Protein AF-A0A7S1PN91-F1 (afdb_monomer_lite)

Structure (mmCIF, N/CA/C/O backbone):
data_AF-A0A7S1PN91-F1
#
_entry.id   AF-A0A7S1PN91-F1
#
loop_
_atom_site.group_PDB
_atom_site.id
_atom_site.type_symbol
_atom_site.label_atom_id
_atom_site.label_alt_id
_atom_site.label_comp_id
_atom_site.label_asym_id
_atom_site.label_entity_id
_atom_site.label_seq_id
_atom_site.pdbx_PDB_ins_code
_atom_site.Cartn_x
_atom_site.Cartn_y
_atom_site.Cartn_z
_atom_site.occupancy
_atom_site.B_iso_or_equiv
_atom_site.auth_seq_id
_atom_site.auth_comp_id
_atom_site.auth_asym_id
_atom_site.auth_atom_id
_atom_site.pdbx_PDB_model_num
ATOM 1 N N . GLU A 1 1 ? -6.765 13.729 -7.559 1.00 82.88 1 GLU A N 1
ATOM 2 C CA . GLU A 1 1 ? -8.218 13.450 -7.511 1.00 82.88 1 GLU A CA 1
ATOM 3 C C . GLU A 1 1 ? -8.442 12.034 -6.986 1.00 82.88 1 GLU A C 1
ATOM 5 O O . GLU A 1 1 ? -7.511 11.235 -7.083 1.00 82.88 1 GLU A O 1
ATOM 10 N N . ALA A 1 2 ? -9.599 11.737 -6.386 1.00 93.81 2 ALA A N 1
ATOM 11 C CA . ALA A 1 2 ? -9.907 10.411 -5.848 1.00 93.81 2 ALA A CA 1
ATOM 12 C C . ALA A 1 2 ? -11.385 10.047 -6.031 1.00 93.81 2 ALA A C 1
ATOM 14 O O . ALA A 1 2 ? -12.228 10.939 -5.963 1.00 93.81 2 ALA A O 1
ATOM 15 N N . ALA A 1 3 ? -11.695 8.760 -6.219 1.00 96.00 3 ALA A N 1
ATOM 16 C CA . ALA A 1 3 ? -13.081 8.291 -6.323 1.00 96.00 3 ALA A CA 1
ATOM 17 C C . ALA A 1 3 ? -13.810 8.307 -4.969 1.00 96.00 3 ALA A C 1
ATOM 19 O O . ALA A 1 3 ? -14.963 8.725 -4.887 1.00 96.00 3 ALA A O 1
ATOM 20 N N . LEU A 1 4 ? -13.125 7.900 -3.897 1.00 96.06 4 LEU A N 1
ATOM 21 C CA . LEU A 1 4 ? -13.581 8.079 -2.522 1.00 96.06 4 LEU A CA 1
ATOM 22 C C . LEU A 1 4 ? -12.524 8.833 -1.721 1.00 96.06 4 LEU A C 1
ATOM 24 O O . LEU A 1 4 ? -11.345 8.474 -1.733 1.00 96.06 4 LEU A O 1
ATOM 28 N N . ARG A 1 5 ? -12.963 9.846 -0.978 1.00 95.94 5 ARG A N 1
ATOM 29 C CA . ARG A 1 5 ? -12.122 10.578 -0.037 1.00 95.94 5 ARG A CA 1
ATOM 30 C C . ARG A 1 5 ? -12.723 10.511 1.363 1.00 95.94 5 ARG A C 1
ATOM 32 O O . ARG A 1 5 ? -13.884 10.863 1.551 1.00 95.94 5 ARG A O 1
ATOM 39 N N . LEU A 1 6 ? -11.940 10.026 2.321 1.00 94.56 6 LEU A N 1
ATOM 40 C CA . LEU A 1 6 ? -12.283 9.992 3.739 1.00 94.56 6 LEU A CA 1
ATOM 41 C C . LEU A 1 6 ? -11.516 11.117 4.431 1.00 94.56 6 LEU A C 1
ATOM 43 O O . LEU A 1 6 ? -10.299 11.035 4.560 1.00 94.56 6 LEU A O 1
ATOM 47 N N . GLU A 1 7 ? -12.217 12.175 4.823 1.00 92.81 7 GLU A N 1
ATOM 48 C CA . GLU A 1 7 ? -11.619 13.314 5.529 1.00 92.81 7 GLU A CA 1
ATOM 49 C C . GLU A 1 7 ? -11.466 13.017 7.027 1.00 92.81 7 GLU A C 1
ATOM 51 O O . GLU A 1 7 ? -12.197 12.194 7.577 1.00 92.81 7 GLU A O 1
ATOM 56 N N . GLU A 1 8 ? -10.586 13.746 7.713 1.00 86.62 8 GLU A N 1
ATOM 57 C CA . GLU A 1 8 ? -10.329 13.634 9.157 1.00 86.62 8 GLU A CA 1
ATOM 58 C C . GLU A 1 8 ? -11.609 13.603 10.015 1.00 86.62 8 GLU A C 1
ATOM 60 O O . GLU A 1 8 ? -11.741 12.790 10.934 1.00 86.62 8 GLU A O 1
ATOM 65 N N . GLY A 1 9 ? -12.609 14.420 9.658 1.00 82.62 9 GLY A N 1
ATOM 66 C CA . GLY A 1 9 ? -13.907 14.481 10.340 1.00 82.62 9 GLY A CA 1
ATOM 67 C C . GLY A 1 9 ? -14.756 13.205 10.243 1.00 82.62 9 GLY A C 1
ATOM 68 O O . GLY A 1 9 ? -15.763 13.088 10.937 1.00 82.62 9 GLY A O 1
ATOM 69 N N . CYS A 1 10 ? -14.360 12.234 9.417 1.00 77.25 10 CYS A N 1
ATOM 70 C CA . CYS A 1 10 ? -15.014 10.931 9.297 1.00 77.25 10 CYS A CA 1
ATOM 71 C C . CYS A 1 10 ? -14.841 10.070 10.568 1.00 77.25 10 CYS A C 1
ATOM 73 O O . CYS A 1 10 ? -15.628 9.151 10.804 1.00 77.25 10 CYS A O 1
ATOM 75 N N . GLY A 1 11 ? -13.856 10.382 11.425 1.00 73.75 11 GLY A N 1
ATOM 76 C CA . GLY A 1 11 ? -13.625 9.676 12.687 1.00 73.75 11 GLY A CA 1
ATOM 77 C C . GLY A 1 11 ? -13.342 8.181 12.485 1.00 73.75 11 GLY A C 1
ATOM 78 O O . GLY A 1 11 ? -12.578 7.798 11.601 1.00 73.75 11 GLY A O 1
ATOM 79 N N . ALA A 1 12 ? -13.971 7.323 13.297 1.00 79.81 12 ALA A N 1
ATOM 80 C CA . ALA A 1 12 ? -13.838 5.858 13.244 1.00 79.81 12 ALA A CA 1
ATOM 81 C C . ALA A 1 12 ? -14.790 5.207 12.219 1.00 79.81 12 ALA A C 1
ATOM 83 O O . ALA A 1 12 ? -15.470 4.214 12.500 1.00 79.81 12 ALA A O 1
ATOM 84 N N . CYS A 1 13 ? -14.899 5.795 11.033 1.00 90.12 13 CYS A N 1
ATOM 85 C CA . CYS A 1 13 ? -15.765 5.281 9.984 1.00 90.12 13 CYS A CA 1
ATOM 86 C C . CYS A 1 13 ? -15.227 3.965 9.394 1.00 90.12 13 CYS A C 1
ATOM 88 O O . CYS A 1 13 ? -14.022 3.709 9.333 1.00 90.12 13 CYS A O 1
ATOM 90 N N . ARG A 1 14 ? -16.150 3.090 8.979 1.00 95.44 14 ARG A N 1
ATOM 91 C CA . ARG A 1 14 ? -15.845 1.747 8.475 1.00 95.44 14 ARG A CA 1
ATOM 92 C C . ARG A 1 14 ? -16.329 1.587 7.045 1.00 95.44 14 ARG A C 1
ATOM 94 O O . ARG A 1 14 ? -17.520 1.713 6.779 1.00 95.44 14 ARG A O 1
ATOM 101 N N . VAL A 1 15 ? -15.409 1.244 6.154 1.00 95.94 15 VAL A N 1
ATOM 102 C CA . VAL A 1 15 ? -15.686 0.949 4.747 1.00 95.94 15 VAL A CA 1
ATOM 103 C C . VAL A 1 15 ? -15.378 -0.520 4.509 1.00 95.94 15 VAL A C 1
ATOM 105 O O . VAL A 1 15 ? -14.273 -0.971 4.801 1.00 95.94 15 VAL A O 1
ATOM 108 N N . VAL A 1 16 ? -16.352 -1.289 4.022 1.00 97.69 16 VAL A N 1
ATOM 109 C CA . VAL A 1 16 ? -16.205 -2.743 3.886 1.00 97.69 16 VAL A CA 1
ATOM 110 C C . VAL A 1 16 ? -16.746 -3.216 2.546 1.00 97.69 16 VAL A C 1
ATOM 112 O O . VAL A 1 16 ? -17.860 -2.852 2.181 1.00 97.69 16 VAL A O 1
ATOM 115 N N . GLY A 1 17 ? -15.984 -4.057 1.844 1.00 97.31 17 GLY A N 1
ATOM 116 C CA . GLY A 1 17 ? -16.483 -4.779 0.669 1.00 97.31 17 GLY A CA 1
ATOM 117 C C . GLY A 1 17 ? -16.759 -3.908 -0.558 1.00 97.31 17 GLY A C 1
ATOM 118 O O . GLY A 1 17 ? -17.554 -4.301 -1.407 1.00 97.31 17 GLY A O 1
ATOM 119 N N . LEU A 1 18 ? -16.150 -2.721 -0.649 1.00 97.06 18 LEU A N 1
ATOM 120 C CA . LEU A 1 18 ? -16.320 -1.846 -1.807 1.00 97.06 18 LEU A CA 1
ATOM 121 C C . LEU A 1 18 ? -15.331 -2.187 -2.918 1.00 97.06 18 LEU A C 1
ATOM 123 O O . LEU A 1 18 ? -14.172 -2.507 -2.656 1.00 97.06 18 LEU A O 1
ATOM 127 N N . GLN A 1 19 ? -15.781 -2.016 -4.157 1.00 97.94 19 GLN A N 1
ATOM 128 C CA . GLN A 1 19 ? -14.915 -1.914 -5.321 1.00 97.94 19 GLN A CA 1
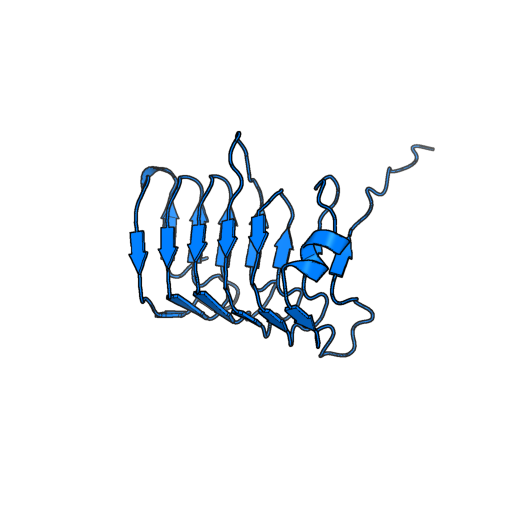ATOM 129 C C . GLN A 1 19 ? -14.911 -0.460 -5.793 1.00 97.94 19 GLN A C 1
ATOM 131 O O . GLN A 1 19 ? -15.967 0.100 -6.084 1.00 97.94 19 GLN A O 1
ATOM 136 N N . LEU A 1 20 ? -13.730 0.148 -5.836 1.00 97.19 20 LEU A N 1
ATOM 137 C CA . LEU A 1 20 ? -13.523 1.531 -6.254 1.00 97.19 20 LEU A CA 1
ATOM 138 C C . LEU A 1 20 ? -12.542 1.565 -7.420 1.00 97.19 20 LEU A C 1
ATOM 140 O O . LEU A 1 20 ? -11.550 0.837 -7.417 1.00 97.19 20 LEU A O 1
ATOM 144 N N . GLU A 1 21 ? -12.808 2.440 -8.382 1.00 96.88 21 GLU A N 1
ATOM 145 C CA . GLU A 1 21 ? -11.912 2.729 -9.495 1.00 96.88 21 GLU A CA 1
ATOM 146 C C . GLU A 1 21 ? -11.599 4.221 -9.502 1.00 96.88 21 GLU A C 1
ATOM 148 O O . GLU A 1 21 ? -12.493 5.057 -9.620 1.00 96.88 21 GLU A O 1
ATOM 153 N N . GLY A 1 22 ? -10.325 4.552 -9.300 1.00 94.81 22 GLY A N 1
ATOM 154 C CA . GLY A 1 22 ? -9.845 5.923 -9.347 1.00 94.81 22 GLY A CA 1
ATOM 155 C C . GLY A 1 22 ? -9.816 6.462 -10.777 1.00 94.81 22 GLY A C 1
ATOM 156 O O . GLY A 1 22 ? -9.564 5.694 -11.710 1.00 94.81 22 GLY A O 1
ATOM 157 N N . PRO A 1 23 ? -10.015 7.778 -10.964 1.00 93.44 23 PRO A N 1
ATOM 158 C CA . PRO A 1 23 ? -9.929 8.400 -12.280 1.00 93.44 23 PRO A CA 1
ATOM 159 C C . PRO A 1 23 ? -8.506 8.297 -12.849 1.00 93.44 23 PRO A C 1
ATOM 161 O O . PRO A 1 23 ? -7.541 8.033 -12.129 1.00 93.44 23 PRO A O 1
ATOM 164 N N . ALA A 1 24 ? -8.354 8.553 -14.150 1.00 88.81 24 ALA A N 1
ATOM 165 C CA . ALA A 1 24 ? -7.043 8.575 -14.793 1.00 88.81 24 ALA A CA 1
ATOM 166 C C . ALA A 1 24 ? -6.100 9.570 -14.088 1.00 88.81 24 ALA A C 1
ATOM 168 O O . ALA A 1 24 ? -6.398 10.758 -13.986 1.00 88.81 24 ALA A O 1
ATOM 169 N N . GLY A 1 25 ? -4.959 9.081 -13.593 1.00 87.62 25 GLY A N 1
ATOM 170 C CA . GLY A 1 25 ? -4.002 9.897 -12.837 1.00 87.62 25 GLY A CA 1
ATOM 171 C C . GLY A 1 25 ? -4.393 10.179 -11.379 1.00 87.62 25 GLY A C 1
ATOM 172 O O . GLY A 1 25 ? -3.687 10.925 -10.703 1.00 87.62 25 GLY A O 1
ATOM 173 N N . GLY A 1 26 ? -5.499 9.613 -10.889 1.00 92.44 26 GLY A N 1
ATOM 174 C CA . GLY A 1 26 ? -5.970 9.742 -9.511 1.00 92.44 26 GLY A CA 1
ATOM 175 C C . GLY A 1 26 ? -5.958 8.427 -8.735 1.00 92.44 26 GLY A C 1
ATOM 176 O O . GLY A 1 26 ? -5.477 7.404 -9.213 1.00 92.44 26 GLY A O 1
ATOM 177 N N . TRP A 1 27 ? -6.509 8.478 -7.522 1.00 96.19 27 TRP A N 1
ATOM 178 C CA . TRP A 1 27 ? -6.553 7.356 -6.580 1.00 96.19 27 TRP A CA 1
ATOM 179 C C . TRP A 1 27 ? -7.955 6.751 -6.482 1.00 96.19 27 TRP A C 1
ATOM 181 O O . TRP A 1 27 ? -8.954 7.462 -6.611 1.00 96.19 27 TRP A O 1
ATOM 191 N N . ALA A 1 28 ? -8.066 5.455 -6.190 1.00 97.56 28 ALA A N 1
ATOM 192 C CA . ALA A 1 28 ? -9.367 4.875 -5.840 1.00 97.56 28 ALA A CA 1
ATOM 193 C C . ALA A 1 28 ? -9.852 5.425 -4.490 1.00 97.56 28 ALA A C 1
ATOM 195 O O . ALA A 1 28 ? -11.015 5.794 -4.326 1.00 97.56 28 ALA A O 1
ATOM 196 N N . LEU A 1 29 ? -8.927 5.507 -3.533 1.00 97.25 29 LEU A N 1
ATOM 197 C CA . LEU A 1 29 ? -9.171 5.946 -2.167 1.00 97.25 29 LEU A CA 1
ATOM 198 C C . LEU A 1 29 ? -8.111 6.959 -1.733 1.00 97.25 29 LEU A C 1
ATOM 200 O O . LEU A 1 29 ? -6.916 6.712 -1.874 1.00 97.25 29 LEU A O 1
ATOM 204 N N . VAL A 1 30 ? -8.548 8.056 -1.124 1.00 96.69 30 VAL A N 1
ATOM 205 C CA . VAL A 1 30 ? -7.688 8.926 -0.315 1.00 96.69 30 VAL A CA 1
ATOM 206 C C . VAL A 1 30 ? -8.235 8.961 1.101 1.00 96.69 30 VAL A C 1
ATOM 208 O O . VAL A 1 30 ? -9.401 9.287 1.306 1.00 96.69 30 VAL A O 1
ATOM 211 N N . VAL A 1 31 ? -7.391 8.654 2.076 1.00 95.38 31 VAL A N 1
ATOM 212 C CA . VAL A 1 31 ? -7.648 8.950 3.483 1.00 95.38 31 VAL A CA 1
ATOM 213 C C . VAL A 1 31 ? -6.845 10.187 3.845 1.00 95.38 31 VAL A C 1
ATOM 215 O O . VAL A 1 31 ? -5.638 10.188 3.650 1.00 95.38 31 VAL A O 1
ATOM 218 N N . ALA A 1 32 ? -7.505 11.235 4.321 1.00 93.81 32 ALA A N 1
ATOM 219 C CA . ALA A 1 32 ? -6.905 12.513 4.686 1.00 93.81 32 ALA A CA 1
ATOM 220 C C . ALA A 1 32 ? -7.097 12.759 6.192 1.00 93.81 32 ALA A C 1
ATOM 222 O O . ALA A 1 32 ? -7.873 13.623 6.595 1.00 93.81 32 ALA A O 1
ATOM 223 N N . GLY A 1 33 ? -6.437 11.938 7.013 1.00 89.75 33 GLY A N 1
ATOM 224 C CA . GLY A 1 33 ? -6.512 11.971 8.473 1.00 89.75 33 GLY A CA 1
ATOM 225 C C . GLY A 1 33 ? -7.521 11.002 9.103 1.00 89.75 33 GLY A C 1
ATOM 226 O O . GLY A 1 33 ? -8.128 10.154 8.446 1.00 89.75 33 GLY A O 1
ATOM 227 N N . GLY A 1 34 ? -7.695 11.133 10.422 1.00 90.31 34 GLY A N 1
ATOM 228 C CA . GLY A 1 34 ? -8.634 10.333 11.215 1.00 90.31 34 GLY A CA 1
ATOM 229 C C . GLY A 1 34 ? -8.197 8.881 11.453 1.00 90.31 34 GLY A C 1
ATOM 230 O O . GLY A 1 34 ? -7.018 8.533 11.362 1.00 90.31 34 GLY A O 1
ATOM 231 N N . GLU A 1 35 ? -9.163 8.020 11.792 1.00 93.44 35 GLU A N 1
ATOM 232 C CA . GLU A 1 35 ? -8.929 6.600 12.109 1.00 93.44 35 GLU A CA 1
ATOM 233 C C . GLU A 1 35 ? -9.864 5.639 11.346 1.00 93.44 35 GLU A C 1
ATOM 235 O O . GLU A 1 35 ? -10.401 4.695 11.942 1.00 93.44 35 GLU A O 1
ATOM 240 N N . PRO A 1 36 ? -10.120 5.847 10.039 1.00 94.88 36 PRO A N 1
ATOM 241 C CA . PRO A 1 36 ? -11.022 4.972 9.314 1.00 94.88 36 PRO A CA 1
ATOM 242 C C . PRO A 1 36 ? -10.453 3.560 9.181 1.00 94.88 36 PRO A C 1
ATOM 244 O O . PRO A 1 36 ? -9.246 3.347 9.041 1.00 94.88 36 PRO A O 1
ATOM 247 N N . VAL A 1 37 ? -11.355 2.582 9.146 1.00 96.75 37 VAL A N 1
ATOM 248 C CA . VAL A 1 37 ? -11.026 1.186 8.854 1.00 96.75 37 VAL A CA 1
ATOM 249 C C . VAL A 1 37 ? -11.628 0.805 7.511 1.00 96.75 37 VAL A C 1
ATOM 251 O O . VAL A 1 37 ? -12.848 0.711 7.371 1.00 96.75 37 VAL A O 1
ATOM 254 N N . VAL A 1 38 ? -10.768 0.529 6.538 1.00 97.81 38 VAL A N 1
ATOM 255 C CA . VAL A 1 38 ? -11.138 0.026 5.217 1.00 97.81 38 VAL A CA 1
ATOM 256 C C . VAL A 1 38 ? -10.779 -1.448 5.152 1.00 97.81 38 VAL A C 1
ATOM 258 O O . VAL A 1 38 ? -9.625 -1.824 5.353 1.00 97.81 38 VAL A O 1
ATOM 261 N N . LYS A 1 39 ? -11.769 -2.303 4.911 1.00 98.50 39 LYS A N 1
ATOM 262 C CA . LYS A 1 39 ? -11.603 -3.750 5.013 1.00 98.50 39 LYS A CA 1
ATOM 263 C C . LYS A 1 39 ? -12.171 -4.479 3.806 1.00 98.50 39 LYS A C 1
ATOM 265 O O . LYS A 1 39 ? -13.321 -4.260 3.434 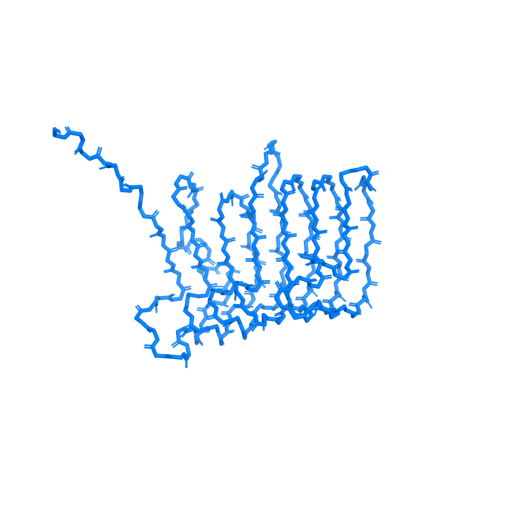1.00 98.50 39 LYS A O 1
ATOM 270 N N . SER A 1 40 ? -11.402 -5.422 3.266 1.00 98.44 40 SER A N 1
ATOM 271 C CA . SER A 1 40 ? -11.850 -6.305 2.180 1.00 98.44 40 SER A CA 1
ATOM 272 C C . SER A 1 40 ? -12.377 -5.535 0.966 1.00 98.44 40 SER A C 1
ATOM 274 O O . SER A 1 40 ? -13.369 -5.929 0.360 1.00 98.44 40 SER A O 1
ATOM 276 N N . CYS A 1 41 ? -11.743 -4.407 0.648 1.00 98.56 41 CYS A N 1
ATOM 277 C CA . CYS A 1 41 ? -12.080 -3.591 -0.514 1.00 98.56 41 CYS A CA 1
ATOM 278 C C . CYS A 1 41 ? -11.122 -3.874 -1.672 1.00 98.56 41 CYS A C 1
ATOM 280 O O . CYS A 1 41 ? -9.965 -4.236 -1.449 1.00 98.56 41 CYS A O 1
ATOM 282 N N . ARG A 1 42 ? -11.589 -3.633 -2.898 1.00 98.50 42 ARG A N 1
ATOM 283 C CA . ARG A 1 42 ? -10.780 -3.652 -4.116 1.00 98.50 42 ARG A CA 1
ATOM 284 C C . ARG A 1 42 ? -10.622 -2.233 -4.656 1.00 98.50 42 ARG A C 1
ATOM 286 O O . ARG A 1 42 ? -11.613 -1.568 -4.944 1.00 98.50 42 ARG A O 1
ATOM 293 N N . LEU A 1 43 ? -9.384 -1.769 -4.765 1.00 98.06 43 LEU A N 1
ATOM 294 C CA . LEU A 1 43 ? -9.015 -0.388 -5.068 1.00 98.06 43 LEU A CA 1
ATOM 295 C C . LEU A 1 43 ? -8.199 -0.356 -6.367 1.00 98.06 43 LEU A C 1
ATOM 297 O O . LEU A 1 43 ? -6.984 -0.566 -6.363 1.00 98.06 43 LEU A O 1
ATOM 301 N N . LEU A 1 44 ? -8.886 -0.123 -7.484 1.00 97.06 44 LEU A N 1
ATOM 302 C CA . LEU A 1 44 ? -8.279 0.038 -8.804 1.00 97.06 44 LEU A CA 1
ATOM 303 C C . LEU A 1 44 ? -7.799 1.485 -8.948 1.00 97.06 44 LEU A C 1
ATOM 305 O O . LEU A 1 44 ? -8.576 2.410 -8.732 1.00 97.06 44 LEU A O 1
ATOM 309 N N . SER A 1 45 ? -6.533 1.682 -9.307 1.00 95.88 45 SER A N 1
ATOM 310 C CA . SER A 1 45 ? -5.787 2.942 -9.136 1.00 95.88 45 SER A CA 1
ATOM 311 C C . SER A 1 45 ? -5.348 3.224 -7.691 1.00 95.88 45 SER A C 1
ATOM 313 O O . SER 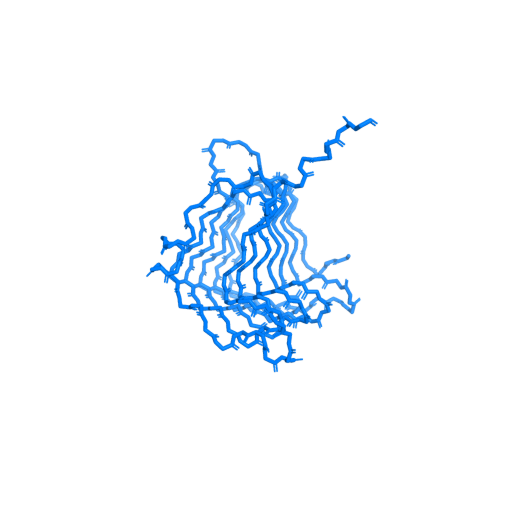A 1 45 ? -5.124 4.373 -7.325 1.00 95.88 45 SER A O 1
ATOM 315 N N . GLY A 1 46 ? -5.179 2.182 -6.874 1.00 96.81 46 GLY A N 1
ATOM 316 C CA . GLY A 1 46 ? -4.471 2.272 -5.596 1.00 96.81 46 GLY A CA 1
ATOM 317 C C . GLY A 1 46 ? -5.126 3.147 -4.520 1.00 96.81 46 GLY A C 1
ATOM 318 O O . GLY A 1 46 ? -6.303 3.513 -4.603 1.00 96.81 46 GLY A O 1
ATOM 319 N N . ALA A 1 47 ? -4.348 3.484 -3.490 1.00 97.62 47 ALA A N 1
ATOM 320 C CA . ALA A 1 47 ? -4.781 4.343 -2.392 1.00 97.62 47 ALA A CA 1
ATOM 321 C C . ALA A 1 47 ? -3.674 5.276 -1.882 1.00 97.62 47 ALA A C 1
ATOM 323 O O . ALA A 1 47 ? -2.492 4.948 -1.954 1.00 97.62 47 ALA A O 1
ATOM 324 N N . ALA A 1 48 ? -4.073 6.397 -1.283 1.00 96.94 48 ALA A N 1
ATOM 325 C CA . ALA A 1 48 ? -3.183 7.241 -0.492 1.00 96.94 48 ALA A CA 1
ATOM 326 C C . ALA A 1 48 ? -3.715 7.401 0.937 1.00 96.94 48 ALA A C 1
ATOM 328 O O . ALA A 1 48 ? -4.904 7.654 1.141 1.00 96.94 48 ALA A O 1
ATOM 329 N N . MET A 1 49 ? -2.828 7.261 1.914 1.00 95.88 49 MET A N 1
ATOM 330 C CA . MET A 1 49 ? -3.079 7.484 3.333 1.00 95.88 49 MET A CA 1
ATOM 331 C C . MET A 1 49 ? -2.249 8.687 3.766 1.00 95.88 49 MET A C 1
ATOM 333 O O . MET A 1 49 ? -1.034 8.579 3.884 1.00 95.88 49 MET A O 1
ATOM 337 N N . ARG A 1 50 ? -2.922 9.821 3.949 1.00 94.06 50 ARG A N 1
ATOM 338 C CA . ARG A 1 50 ? -2.330 11.118 4.259 1.00 94.06 50 ARG A CA 1
ATOM 339 C C . ARG A 1 50 ? -2.696 11.518 5.673 1.00 94.06 50 ARG A C 1
ATOM 341 O O . ARG A 1 50 ? -3.815 11.973 5.919 1.00 94.06 50 ARG A O 1
ATOM 348 N N . GLY A 1 51 ? -1.794 11.281 6.614 1.00 87.06 51 GLY A N 1
ATOM 349 C CA . GLY A 1 51 ? -2.050 11.536 8.030 1.00 87.06 51 GLY A CA 1
ATOM 350 C C . GLY A 1 51 ? -3.003 10.549 8.714 1.00 87.06 51 GLY A C 1
ATOM 351 O O . GLY A 1 51 ? -3.550 9.619 8.115 1.00 87.06 51 GLY A O 1
ATOM 352 N N . GLY A 1 52 ? -3.207 10.771 10.016 1.00 88.62 52 GLY A N 1
ATOM 353 C CA . GLY A 1 52 ? -4.044 9.920 10.866 1.00 88.62 52 GLY A CA 1
ATOM 354 C C . GLY A 1 52 ? -3.450 8.532 11.138 1.00 88.62 52 GLY A C 1
ATOM 355 O O . GLY A 1 52 ? -2.269 8.284 10.916 1.00 88.62 52 GLY A O 1
ATOM 356 N N . CYS A 1 53 ? -4.284 7.612 11.631 1.00 92.62 53 CYS A N 1
ATOM 357 C CA . CYS A 1 53 ? -3.907 6.216 11.909 1.00 92.62 53 CYS A CA 1
ATOM 358 C C . CYS A 1 53 ? -4.896 5.218 11.287 1.00 92.62 53 CYS A C 1
ATOM 360 O O . CYS A 1 53 ? -5.349 4.247 11.900 1.00 92.62 53 CYS A O 1
ATOM 362 N N . ALA A 1 54 ? -5.254 5.491 10.033 1.00 94.31 54 ALA A N 1
ATOM 363 C CA . ALA A 1 54 ? -6.153 4.666 9.243 1.00 94.31 54 ALA A CA 1
ATOM 364 C C . ALA A 1 54 ? -5.648 3.226 9.068 1.00 94.31 54 ALA A C 1
ATOM 366 O O . ALA A 1 54 ? -4.448 2.947 9.119 1.00 94.31 54 ALA A O 1
ATOM 367 N N . GLN A 1 55 ? -6.580 2.304 8.827 1.00 96.50 55 GLN A N 1
ATOM 368 C CA . GLN A 1 55 ? -6.286 0.881 8.685 1.00 96.50 55 GLN A CA 1
ATOM 369 C C . GLN A 1 55 ? -6.817 0.338 7.358 1.00 96.50 55 GLN A C 1
ATOM 371 O O . GLN A 1 55 ? -8.019 0.399 7.104 1.00 96.50 55 GLN A O 1
ATOM 376 N N . LEU A 1 56 ? -5.938 -0.252 6.546 1.00 98.12 56 LEU A N 1
ATOM 377 C CA . LEU A 1 56 ? -6.290 -1.061 5.379 1.00 98.12 56 LEU A CA 1
ATOM 378 C C . LEU A 1 56 ? -6.128 -2.542 5.734 1.00 98.12 56 LEU A C 1
ATOM 380 O O . LEU A 1 56 ? -5.023 -2.995 6.025 1.00 98.12 56 LEU A O 1
ATOM 384 N N . LEU A 1 57 ? -7.223 -3.302 5.728 1.00 98.50 57 LEU A N 1
ATOM 385 C CA . LEU A 1 57 ? -7.254 -4.677 6.227 1.00 98.50 57 LEU A CA 1
ATOM 386 C C . LEU A 1 57 ? -7.761 -5.644 5.152 1.00 98.50 57 LEU A C 1
ATOM 388 O O . LEU A 1 57 ? -8.949 -5.658 4.827 1.00 98.50 57 LEU A O 1
ATOM 392 N N . GLY A 1 58 ? -6.883 -6.500 4.635 1.00 98.50 58 GLY A N 1
ATOM 393 C CA . GLY A 1 58 ? -7.252 -7.524 3.656 1.00 98.50 58 GLY A CA 1
ATOM 394 C C . GLY A 1 58 ? -7.795 -6.946 2.351 1.00 98.50 58 GLY A C 1
ATOM 395 O O . GLY A 1 58 ? -8.731 -7.506 1.788 1.00 98.50 58 GLY A O 1
ATOM 396 N N . CYS A 1 59 ? -7.280 -5.793 1.923 1.00 98.75 59 CYS A N 1
ATOM 397 C CA . CYS A 1 59 ? -7.684 -5.132 0.686 1.00 98.75 59 CYS A CA 1
ATOM 398 C C . CYS A 1 59 ? -6.831 -5.590 -0.505 1.00 98.75 59 CYS A C 1
ATOM 400 O O . CYS A 1 59 ? -5.681 -6.005 -0.352 1.00 98.75 59 CYS A O 1
ATOM 402 N N . GLU A 1 60 ? -7.388 -5.448 -1.702 1.00 98.69 60 GLU A N 1
ATOM 403 C CA . GLU A 1 60 ? -6.690 -5.627 -2.973 1.00 98.69 60 GLU A CA 1
ATOM 404 C C . GLU A 1 60 ? -6.466 -4.260 -3.612 1.00 98.69 60 GLU A C 1
ATOM 406 O O . GLU A 1 60 ? -7.423 -3.542 -3.898 1.00 98.69 60 GLU A O 1
ATOM 411 N N . LEU A 1 61 ? -5.208 -3.883 -3.815 1.00 98.50 61 LEU A N 1
ATOM 412 C CA . LEU A 1 61 ? -4.819 -2.632 -4.444 1.00 98.50 61 LEU A CA 1
ATOM 413 C C . LEU A 1 61 ? -4.106 -2.939 -5.763 1.00 98.50 61 LEU A C 1
ATOM 415 O O . LEU A 1 61 ? -3.149 -3.720 -5.810 1.00 98.50 61 LEU A O 1
ATOM 419 N N . GLU A 1 62 ? -4.571 -2.297 -6.830 1.00 97.38 62 GLU A N 1
ATOM 420 C CA . GLU A 1 62 ? -3.976 -2.379 -8.162 1.00 97.38 62 GLU A CA 1
ATOM 421 C C . GLU A 1 62 ? -3.592 -0.968 -8.620 1.00 97.38 62 GLU A C 1
ATOM 423 O O . GLU A 1 62 ? -4.438 -0.074 -8.681 1.00 97.38 62 GLU A O 1
ATOM 428 N N . GLY A 1 63 ? -2.303 -0.729 -8.862 1.00 87.44 63 GLY A N 1
ATOM 429 C CA . GLY A 1 63 ? -1.791 0.586 -9.250 1.00 87.44 63 GLY A CA 1
ATOM 430 C C . GLY A 1 63 ? -2.058 0.909 -10.724 1.00 87.44 63 GLY A C 1
ATOM 431 O O . GLY A 1 63 ? -2.177 0.012 -11.551 1.00 87.44 63 GLY A O 1
ATOM 432 N N . SER A 1 64 ? -2.130 2.201 -11.073 1.00 81.31 64 SER A N 1
ATOM 433 C CA . SER A 1 64 ? -2.428 2.637 -12.452 1.00 81.31 64 SER A CA 1
ATOM 434 C C . SER A 1 64 ? -1.340 3.516 -13.079 1.00 81.31 64 SER A C 1
ATOM 436 O O . SER A 1 64 ? -0.784 3.155 -14.121 1.00 81.31 64 SER A O 1
ATOM 438 N N . SER A 1 65 ? -1.007 4.659 -12.471 1.00 83.56 65 SER A N 1
ATOM 439 C CA . SER A 1 65 ? -0.067 5.647 -13.034 1.00 83.56 65 SER A CA 1
ATOM 440 C C . SER A 1 65 ? 1.133 5.991 -12.147 1.00 83.56 65 SER A C 1
ATOM 442 O O . SER A 1 65 ? 2.117 6.517 -12.663 1.00 83.56 65 SER A O 1
ATOM 444 N N . GLY A 1 66 ? 1.084 5.670 -10.852 1.00 90.00 66 GLY A N 1
ATOM 445 C CA . GLY A 1 66 ? 2.125 5.989 -9.869 1.00 90.00 66 GLY A CA 1
ATOM 446 C C . GLY A 1 66 ? 2.457 4.811 -8.958 1.00 90.00 66 GLY A C 1
ATOM 447 O O . GLY A 1 66 ? 2.535 3.669 -9.426 1.00 90.00 66 GLY A O 1
ATOM 448 N N . ASP A 1 67 ? 2.672 5.112 -7.678 1.00 95.38 67 ASP A N 1
ATOM 449 C CA . ASP A 1 67 ? 2.735 4.102 -6.621 1.00 95.38 67 ASP A CA 1
ATOM 450 C C . ASP A 1 67 ? 1.342 3.489 -6.399 1.00 95.38 67 ASP A C 1
ATOM 452 O O . ASP A 1 67 ? 0.332 4.128 -6.694 1.00 95.38 67 ASP A O 1
ATOM 456 N N . CYS A 1 68 ? 1.256 2.239 -5.942 1.00 97.12 68 CYS A N 1
ATOM 457 C CA . CYS A 1 68 ? -0.046 1.608 -5.685 1.00 97.12 68 CYS A CA 1
ATOM 458 C C . CYS A 1 68 ? -0.602 1.988 -4.304 1.00 97.12 68 CYS A C 1
ATOM 460 O O . CYS A 1 68 ? -1.806 2.199 -4.156 1.00 97.12 68 CYS A O 1
ATOM 462 N N . LEU A 1 69 ? 0.275 2.138 -3.316 1.00 97.94 69 LEU A N 1
ATOM 463 C CA . LEU A 1 69 ? -0.043 2.685 -2.008 1.00 97.94 69 LEU A CA 1
ATOM 464 C C . LEU A 1 69 ? 0.969 3.767 -1.637 1.00 97.94 69 LEU A C 1
ATOM 466 O O . LEU A 1 69 ? 2.170 3.508 -1.639 1.00 97.94 69 LEU A O 1
ATOM 470 N N . LEU A 1 70 ? 0.476 4.947 -1.279 1.00 97.31 70 LEU A N 1
ATOM 471 C CA . LEU A 1 70 ? 1.274 6.018 -0.686 1.00 97.31 70 LEU A CA 1
ATOM 472 C C . LEU A 1 70 ? 0.868 6.205 0.775 1.00 97.31 70 LEU A C 1
ATOM 474 O O . LEU A 1 70 ? -0.319 6.368 1.056 1.00 97.31 70 LEU A O 1
ATOM 478 N N . VAL A 1 71 ? 1.842 6.210 1.681 1.00 96.94 71 VAL A N 1
ATOM 479 C CA . VAL A 1 71 ? 1.656 6.683 3.054 1.00 96.94 71 VAL A CA 1
ATOM 480 C C . VAL A 1 71 ? 2.533 7.908 3.260 1.00 96.94 71 VAL A C 1
ATOM 482 O O . VAL A 1 71 ? 3.759 7.805 3.257 1.00 96.94 71 VAL A O 1
ATOM 485 N N . ASP A 1 72 ? 1.901 9.058 3.442 1.00 95.31 72 ASP A N 1
ATOM 486 C CA . ASP A 1 72 ? 2.561 10.335 3.682 1.00 95.31 72 ASP A CA 1
ATOM 487 C C . ASP A 1 72 ? 1.902 11.054 4.868 1.00 95.31 72 ASP A C 1
ATOM 489 O O . ASP A 1 72 ? 0.846 10.653 5.372 1.00 95.31 72 ASP A O 1
ATOM 493 N N . GLU A 1 73 ? 2.574 12.095 5.358 1.00 90.00 73 GLU A N 1
ATOM 494 C CA . GLU A 1 73 ? 2.036 13.013 6.366 1.00 90.00 73 GLU A CA 1
ATOM 495 C C . GLU A 1 73 ? 1.547 12.331 7.665 1.00 90.00 73 GLU A C 1
ATOM 497 O O . GLU A 1 73 ? 0.810 12.946 8.438 1.00 90.00 73 GLU A O 1
ATOM 502 N N . ALA A 1 74 ? 1.934 11.076 7.944 1.00 82.06 74 ALA A N 1
ATOM 503 C CA . ALA A 1 74 ? 1.537 10.374 9.160 1.00 82.06 74 ALA A CA 1
ATOM 504 C C . ALA A 1 74 ? 2.131 11.074 10.386 1.00 82.06 74 ALA A C 1
ATOM 506 O O . ALA A 1 74 ? 3.345 11.217 10.526 1.00 82.06 74 ALA A O 1
ATOM 507 N N . HIS A 1 75 ? 1.254 11.519 11.280 1.00 72.88 75 HIS A N 1
ATOM 508 C CA . HIS A 1 75 ? 1.621 12.247 12.484 1.00 72.88 75 HIS A CA 1
ATOM 509 C C . HIS A 1 75 ? 0.805 11.741 13.673 1.00 72.88 75 HIS A C 1
ATOM 511 O O . HIS A 1 75 ? -0.381 11.430 13.553 1.00 72.88 75 HIS A O 1
ATOM 517 N N . GLY A 1 76 ? 1.447 11.679 14.839 1.00 73.69 76 GLY A N 1
ATOM 518 C CA . GLY A 1 76 ? 0.826 11.246 16.089 1.00 73.69 76 GLY A CA 1
ATOM 519 C C . GLY A 1 76 ? 1.393 9.933 16.644 1.00 73.69 76 GLY A C 1
ATOM 520 O O . GLY A 1 76 ? 2.282 9.327 16.054 1.00 73.69 76 GLY A O 1
ATOM 521 N N . PRO A 1 77 ? 0.903 9.491 17.815 1.00 76.12 77 PRO A N 1
ATOM 522 C CA . PRO A 1 77 ? 1.482 8.364 18.551 1.00 76.12 77 PRO A CA 1
ATOM 523 C C . PRO A 1 77 ? 1.123 6.986 17.975 1.00 76.12 77 PRO A C 1
ATOM 525 O O . PRO A 1 77 ? 1.619 5.976 18.465 1.00 76.12 77 PRO A O 1
ATOM 528 N N . ARG A 1 78 ? 0.216 6.918 16.994 1.00 88.31 78 ARG A N 1
ATOM 529 C CA . ARG A 1 78 ? -0.230 5.674 16.360 1.00 88.31 78 ARG A CA 1
ATOM 530 C C . ARG A 1 78 ? 0.029 5.745 14.869 1.00 88.31 78 ARG A C 1
ATOM 532 O O . ARG A 1 78 ? -0.312 6.737 14.234 1.00 88.31 78 ARG A O 1
ATOM 539 N N . LEU A 1 79 ? 0.587 4.669 14.334 1.00 92.38 79 LEU A N 1
ATOM 540 C CA . LEU A 1 79 ? 0.913 4.561 12.923 1.00 92.38 79 LEU A CA 1
ATOM 541 C C . LEU A 1 79 ? -0.309 4.104 12.108 1.00 92.38 79 LEU A C 1
ATOM 543 O O . LEU A 1 79 ? -1.117 3.307 12.603 1.00 92.38 79 LEU A O 1
ATOM 547 N N . PRO A 1 80 ? -0.445 4.554 10.850 1.00 95.25 80 PRO A N 1
ATOM 548 C CA . PRO A 1 80 ? -1.293 3.891 9.870 1.00 95.25 80 PRO A CA 1
ATOM 549 C C . PRO A 1 80 ? -0.916 2.413 9.732 1.00 95.25 80 PRO A C 1
ATOM 551 O O . PRO A 1 80 ? 0.254 2.046 9.865 1.00 95.25 80 PRO A O 1
ATOM 554 N N . ARG A 1 81 ? -1.900 1.554 9.451 1.00 96.38 81 ARG A N 1
ATOM 555 C CA . ARG A 1 81 ? -1.690 0.099 9.381 1.00 96.38 81 ARG A CA 1
ATOM 556 C C . ARG A 1 81 ? -2.209 -0.484 8.081 1.00 96.38 81 ARG A C 1
ATOM 558 O O . ARG A 1 81 ? -3.340 -0.223 7.677 1.00 96.38 81 ARG A O 1
ATOM 565 N N . VAL A 1 82 ? -1.420 -1.355 7.474 1.00 98.06 82 VAL A N 1
ATOM 566 C CA . VAL A 1 82 ? -1.764 -2.086 6.257 1.00 98.06 82 VAL A CA 1
ATOM 567 C C . VAL A 1 82 ? -1.489 -3.557 6.526 1.00 98.06 82 VAL A C 1
ATOM 569 O O . VAL A 1 82 ? -0.346 -3.972 6.724 1.00 98.06 82 VAL A O 1
ATOM 572 N N . VAL A 1 83 ? -2.556 -4.346 6.605 1.00 98.25 83 VAL A N 1
ATOM 573 C CA . VAL A 1 83 ? -2.482 -5.714 7.121 1.00 98.25 83 VAL A CA 1
ATOM 574 C C . VAL A 1 83 ? -3.160 -6.680 6.168 1.00 98.25 83 VAL A C 1
ATOM 576 O O . VAL A 1 83 ? -4.348 -6.542 5.878 1.00 98.25 83 VAL A O 1
ATOM 579 N N . GLY A 1 84 ? -2.428 -7.698 5.715 1.00 98.25 84 GLY A N 1
ATOM 580 C CA . GLY A 1 84 ? -2.993 -8.766 4.886 1.00 98.25 84 GLY A CA 1
ATOM 581 C C . GLY A 1 84 ? -3.417 -8.324 3.482 1.00 98.25 84 GLY A C 1
ATOM 582 O O . GLY A 1 84 ? -4.221 -9.008 2.852 1.00 98.25 84 GLY A O 1
ATOM 583 N N . CYS A 1 85 ? -2.940 -7.173 3.005 1.00 98.69 85 CYS A N 1
ATOM 584 C CA . CYS A 1 85 ? -3.323 -6.622 1.708 1.00 98.69 85 CYS A CA 1
ATOM 585 C C . CYS A 1 85 ? -2.511 -7.239 0.560 1.00 98.69 85 CYS A C 1
ATOM 587 O O . CYS A 1 85 ? -1.369 -7.663 0.743 1.00 98.69 85 CYS A O 1
ATOM 589 N N . SER A 1 86 ? -3.088 -7.248 -0.640 1.00 98.62 86 SER A N 1
ATOM 590 C CA . SER A 1 86 ? -2.372 -7.548 -1.886 1.00 98.62 86 SER A CA 1
ATOM 591 C C . SER A 1 86 ? -2.178 -6.258 -2.675 1.00 98.62 86 SER A C 1
ATOM 593 O O . SER A 1 86 ? -3.148 -5.545 -2.906 1.00 98.62 86 SER A O 1
ATOM 595 N N . ILE A 1 87 ? -0.940 -5.945 -3.056 1.00 98.56 87 ILE A N 1
ATOM 596 C CA . ILE A 1 87 ? -0.545 -4.665 -3.657 1.00 98.56 87 ILE A CA 1
ATOM 597 C C . ILE A 1 87 ? 0.259 -4.957 -4.922 1.00 98.56 87 ILE A C 1
ATOM 599 O O . ILE A 1 87 ? 1.324 -5.578 -4.856 1.00 98.56 87 ILE A O 1
ATOM 603 N N . SER A 1 88 ? -0.253 -4.548 -6.083 1.00 97.50 88 SER A N 1
ATOM 604 C CA . SER A 1 88 ? 0.343 -4.966 -7.355 1.00 97.50 88 SER A CA 1
ATOM 605 C C . SER A 1 88 ? 0.141 -3.997 -8.517 1.00 97.50 88 SER A C 1
ATOM 607 O O . SER A 1 88 ? -0.652 -3.060 -8.445 1.00 97.50 88 SER A O 1
ATOM 609 N N . GLN A 1 89 ? 0.869 -4.260 -9.608 1.00 94.75 89 GLN A N 1
ATOM 610 C CA . GLN A 1 89 ? 0.732 -3.604 -10.917 1.00 94.75 89 GLN A CA 1
ATOM 611 C C . GLN A 1 89 ? 0.975 -2.087 -10.927 1.00 94.75 89 GLN A C 1
ATOM 613 O O . GLN A 1 89 ? 0.626 -1.401 -11.890 1.00 94.75 89 GLN A O 1
ATOM 618 N N . ALA A 1 90 ? 1.641 -1.541 -9.908 1.00 94.44 90 ALA A N 1
ATOM 619 C CA . ALA A 1 90 ? 2.049 -0.144 -9.920 1.00 94.44 90 ALA A CA 1
ATOM 620 C C . ALA A 1 90 ? 2.990 0.162 -11.092 1.00 94.44 90 ALA A C 1
ATOM 622 O O . ALA A 1 90 ? 3.886 -0.622 -11.426 1.00 94.44 90 ALA A O 1
ATOM 623 N N . ARG A 1 91 ? 2.852 1.361 -11.672 1.00 92.81 91 ARG A N 1
ATOM 624 C CA . ARG A 1 91 ? 3.819 1.879 -12.656 1.00 92.81 91 ARG A CA 1
ATOM 625 C C . ARG A 1 91 ? 5.095 2.415 -12.019 1.00 92.81 91 ARG A C 1
ATOM 627 O O . ARG A 1 91 ? 6.072 2.614 -12.739 1.00 92.81 91 ARG A O 1
ATOM 634 N N . ARG A 1 92 ? 5.099 2.632 -10.703 1.00 93.06 92 ARG A N 1
ATOM 635 C CA . ARG A 1 92 ? 6.299 2.907 -9.907 1.00 93.06 92 ARG A CA 1
ATOM 636 C C . ARG A 1 92 ? 6.469 1.826 -8.846 1.00 93.06 92 ARG A C 1
ATOM 638 O O . ARG A 1 92 ? 6.803 0.699 -9.214 1.00 93.06 92 ARG A O 1
ATOM 645 N N . ASN A 1 93 ? 6.262 2.152 -7.574 1.00 95.56 93 ASN A N 1
ATOM 646 C CA . ASN A 1 93 ? 6.462 1.230 -6.467 1.00 95.56 93 ASN A CA 1
ATOM 647 C C . ASN A 1 93 ? 5.133 0.616 -6.013 1.00 95.56 93 ASN A C 1
ATOM 649 O O . ASN A 1 93 ? 4.076 1.229 -6.162 1.00 95.56 93 ASN A O 1
ATOM 653 N N . GLY A 1 94 ? 5.169 -0.583 -5.437 1.00 97.19 94 GLY A N 1
ATOM 654 C CA . GLY A 1 94 ? 3.987 -1.144 -4.780 1.00 97.19 94 GLY A CA 1
ATOM 655 C C . GLY A 1 94 ? 3.547 -0.260 -3.616 1.00 97.19 94 GLY A C 1
ATOM 6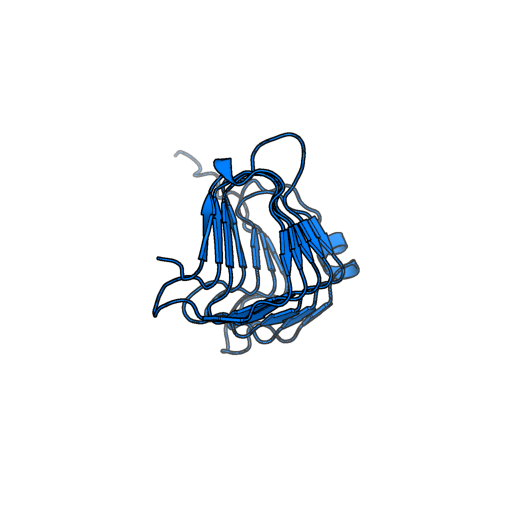56 O O . GLY A 1 94 ? 2.421 0.228 -3.594 1.00 97.19 94 GLY A O 1
ATOM 657 N N . VAL A 1 95 ? 4.468 0.009 -2.696 1.00 97.56 95 VAL A N 1
ATOM 658 C CA . VAL A 1 95 ? 4.268 0.884 -1.540 1.00 97.56 95 VAL A CA 1
ATOM 659 C C . VAL A 1 95 ? 5.356 1.950 -1.512 1.00 97.56 95 VAL A C 1
ATOM 661 O O . VAL A 1 95 ? 6.534 1.624 -1.652 1.00 97.56 95 VAL A O 1
ATOM 664 N N . MET A 1 96 ? 4.962 3.202 -1.300 1.00 96.75 96 MET A N 1
ATOM 665 C CA . MET A 1 96 ? 5.841 4.310 -0.936 1.00 96.75 96 MET A CA 1
ATOM 666 C C . MET A 1 96 ? 5.517 4.751 0.493 1.00 96.75 96 MET A C 1
ATOM 668 O O . MET A 1 96 ? 4.394 5.179 0.766 1.00 96.75 96 MET A O 1
ATOM 672 N N . LEU A 1 97 ? 6.492 4.628 1.391 1.00 96.38 97 LEU A N 1
ATOM 673 C CA . LEU A 1 97 ? 6.423 5.099 2.771 1.00 96.38 97 LEU A CA 1
ATOM 674 C C . LEU A 1 97 ? 7.242 6.382 2.893 1.00 96.38 97 LEU A C 1
ATOM 676 O O . LEU A 1 97 ? 8.448 6.313 3.090 1.00 96.38 97 LEU A O 1
ATOM 680 N N . ASP A 1 98 ? 6.586 7.533 2.777 1.00 95.38 98 ASP A N 1
ATOM 681 C CA . ASP A 1 98 ? 7.177 8.859 3.046 1.00 95.38 98 ASP A CA 1
ATOM 682 C C . ASP A 1 98 ? 6.909 9.313 4.495 1.00 95.38 98 ASP A C 1
ATOM 684 O O . ASP A 1 98 ? 7.200 10.424 4.924 1.00 95.38 98 ASP A O 1
ATOM 688 N N . SER A 1 99 ? 6.285 8.426 5.265 1.00 93.56 99 SER A N 1
ATOM 689 C CA . SER A 1 99 ? 6.086 8.518 6.702 1.00 93.56 99 SER A CA 1
ATOM 690 C C . SER A 1 99 ? 5.951 7.102 7.272 1.00 93.56 99 SER A C 1
ATOM 692 O O . SER A 1 99 ? 5.699 6.142 6.533 1.00 93.56 99 SER A O 1
ATOM 694 N N . ALA A 1 100 ? 6.156 6.946 8.581 1.00 92.12 100 ALA A N 1
ATOM 695 C CA . ALA A 1 100 ? 6.130 5.636 9.223 1.00 92.12 100 ALA A CA 1
ATOM 696 C C . ALA A 1 100 ? 4.732 4.989 9.168 1.00 92.12 100 ALA A C 1
ATOM 698 O O . ALA A 1 100 ? 3.713 5.641 9.399 1.00 92.12 100 ALA A O 1
ATOM 699 N N . ALA A 1 101 ? 4.695 3.680 8.914 1.00 94.75 101 ALA A N 1
ATOM 700 C CA . ALA A 1 101 ? 3.487 2.860 8.941 1.00 94.75 101 ALA A CA 1
ATOM 701 C C . ALA A 1 101 ? 3.802 1.414 9.318 1.00 94.75 101 ALA A C 1
ATOM 703 O O . ALA A 1 101 ? 4.903 0.917 9.081 1.00 94.75 101 ALA A O 1
ATOM 704 N N . GLU A 1 102 ? 2.800 0.709 9.835 1.00 94.94 102 GLU A N 1
ATOM 705 C CA . GLU A 1 102 ? 2.863 -0.739 9.991 1.00 94.94 102 GLU A CA 1
ATOM 706 C C . GLU A 1 102 ? 2.429 -1.431 8.696 1.00 94.94 102 GLU A C 1
ATOM 708 O O . GLU A 1 102 ? 1.272 -1.325 8.279 1.00 94.94 102 GLU A O 1
ATOM 713 N N . LEU A 1 103 ? 3.332 -2.206 8.097 1.00 96.19 103 LEU A N 1
ATOM 714 C CA . LEU A 1 103 ? 3.043 -3.067 6.952 1.00 96.19 103 LEU A CA 1
ATOM 715 C C . LEU A 1 103 ? 3.280 -4.530 7.349 1.00 96.19 103 LEU A C 1
ATOM 717 O O . LEU A 1 103 ? 4.417 -4.919 7.614 1.00 96.19 103 LEU A O 1
ATOM 721 N N . SER A 1 104 ? 2.232 -5.355 7.410 1.00 97.00 104 SER A N 1
ATOM 722 C CA . SER A 1 104 ? 2.373 -6.751 7.861 1.00 97.00 104 SER A CA 1
ATOM 723 C C . SER A 1 104 ? 1.459 -7.730 7.130 1.00 97.00 104 SER A C 1
ATOM 725 O O . SER A 1 104 ? 0.320 -7.423 6.775 1.00 97.00 104 SER A O 1
ATOM 727 N N . GLY A 1 105 ? 1.954 -8.945 6.890 1.00 97.81 105 GLY A N 1
ATOM 728 C CA . GLY A 1 105 ? 1.210 -10.007 6.215 1.00 97.81 105 GLY A CA 1
ATOM 729 C C . GLY A 1 105 ? 0.794 -9.668 4.781 1.00 97.81 105 GLY A C 1
ATOM 730 O O . GLY A 1 105 ? -0.095 -10.325 4.240 1.00 97.81 105 GLY A O 1
ATOM 731 N N . CYS A 1 106 ? 1.376 -8.633 4.173 1.00 98.56 106 CYS A N 1
ATOM 732 C CA . CYS A 1 106 ? 1.007 -8.178 2.840 1.00 98.56 106 CYS A CA 1
ATOM 733 C C . CYS A 1 106 ? 1.744 -8.967 1.752 1.00 98.56 106 CYS A C 1
ATOM 735 O O . CYS A 1 106 ? 2.826 -9.517 1.968 1.00 98.56 106 CYS A O 1
ATOM 737 N N . LYS A 1 107 ? 1.154 -8.992 0.556 1.00 98.44 107 LYS A N 1
ATOM 738 C CA . LYS A 1 107 ? 1.782 -9.483 -0.675 1.00 98.44 107 LYS A CA 1
ATOM 739 C C . LYS A 1 107 ? 2.017 -8.301 -1.602 1.00 98.44 107 LYS A C 1
ATOM 741 O O . LYS A 1 107 ? 1.053 -7.646 -1.989 1.00 98.44 107 LYS A O 1
ATOM 746 N N . VAL A 1 108 ? 3.267 -8.043 -1.971 1.00 97.75 108 VAL A N 1
ATOM 747 C CA . VAL A 1 108 ? 3.648 -6.899 -2.807 1.00 97.75 108 VAL A CA 1
ATOM 748 C C . VAL A 1 108 ? 4.433 -7.392 -4.019 1.00 97.75 108 VAL A C 1
ATOM 750 O O . VAL A 1 108 ? 5.563 -7.860 -3.876 1.00 97.75 108 VAL A O 1
ATOM 753 N N . PHE A 1 109 ? 3.825 -7.336 -5.205 1.00 96.50 109 PHE A N 1
ATOM 754 C CA . PHE A 1 109 ? 4.355 -8.034 -6.382 1.00 96.50 109 PHE A CA 1
ATOM 755 C C . PHE A 1 109 ? 4.005 -7.368 -7.714 1.00 96.50 109 PHE A C 1
ATOM 757 O O . PHE A 1 109 ? 3.013 -6.650 -7.834 1.00 96.50 109 PHE A O 1
ATOM 764 N N . GLY A 1 110 ? 4.798 -7.653 -8.751 1.00 94.88 110 GLY A N 1
ATOM 765 C CA . GLY A 1 110 ? 4.504 -7.232 -10.124 1.00 94.88 110 GLY A CA 1
ATOM 766 C C . GLY A 1 110 ? 4.532 -5.717 -10.340 1.00 94.88 110 GLY A C 1
ATOM 767 O O . GLY A 1 110 ? 3.959 -5.229 -11.312 1.00 94.88 110 GLY A O 1
ATOM 768 N N . ASN A 1 111 ? 5.161 -4.962 -9.438 1.00 95.62 111 ASN A N 1
ATOM 769 C CA . ASN A 1 111 ? 5.313 -3.517 -9.575 1.00 95.62 111 ASN A CA 1
ATOM 770 C C . ASN A 1 111 ? 6.509 -3.192 -10.486 1.00 95.62 111 ASN A C 1
ATOM 772 O O . ASN A 1 111 ? 7.471 -3.957 -10.585 1.00 95.62 111 ASN A O 1
ATOM 776 N N . ALA A 1 112 ? 6.445 -2.066 -11.197 1.00 93.56 112 ALA A N 1
ATOM 777 C CA . ALA A 1 112 ? 7.429 -1.724 -12.226 1.00 93.56 112 ALA A CA 1
ATOM 778 C C . ALA A 1 112 ? 8.827 -1.384 -11.674 1.00 93.56 112 ALA A C 1
ATOM 780 O O . ALA A 1 112 ? 9.827 -1.633 -12.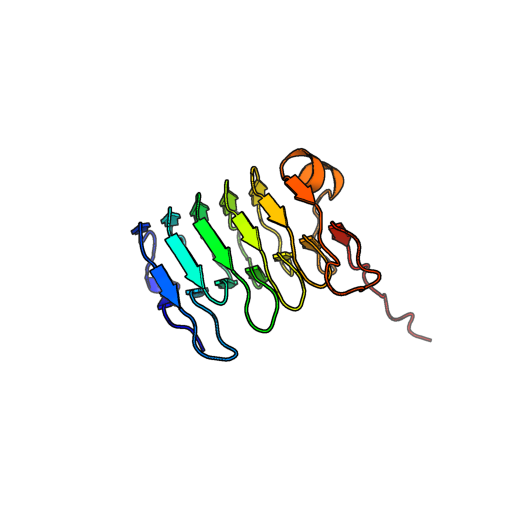355 1.00 93.56 112 ALA A O 1
ATOM 781 N N . CYS A 1 113 ? 8.889 -0.808 -10.470 1.00 92.75 113 CYS A N 1
ATOM 782 C CA . CYS A 1 113 ? 10.111 -0.496 -9.731 1.00 92.75 113 CYS A CA 1
ATOM 783 C C . CYS A 1 113 ? 10.149 -1.271 -8.411 1.00 92.75 113 CYS A C 1
ATOM 785 O O . CYS A 1 113 ? 10.162 -2.495 -8.466 1.00 92.75 113 CYS A O 1
ATOM 787 N N . ALA A 1 114 ? 10.192 -0.630 -7.243 1.00 94.56 114 ALA A N 1
ATOM 788 C CA . ALA A 1 114 ? 10.316 -1.363 -5.989 1.00 94.56 114 ALA A CA 1
ATOM 789 C C . ALA A 1 114 ? 8.988 -2.008 -5.576 1.00 94.56 114 ALA A C 1
ATOM 791 O O . ALA A 1 114 ? 7.908 -1.528 -5.925 1.00 94.56 114 ALA A O 1
ATOM 792 N N . GLY A 1 115 ? 9.056 -3.082 -4.795 1.00 95.69 115 GLY A N 1
ATOM 793 C CA . GLY A 1 115 ? 7.893 -3.554 -4.054 1.00 95.69 115 GLY A CA 1
ATOM 794 C C . GLY A 1 115 ? 7.544 -2.547 -2.965 1.00 95.69 115 GLY A C 1
ATOM 795 O O . GLY A 1 115 ? 6.482 -1.934 -3.009 1.00 95.69 115 GLY A O 1
ATOM 796 N N . ILE A 1 116 ? 8.476 -2.312 -2.044 1.00 96.62 116 ILE A N 1
ATOM 797 C CA . ILE A 1 116 ? 8.370 -1.307 -0.985 1.00 96.62 116 ILE A CA 1
ATOM 798 C C . ILE A 1 116 ? 9.526 -0.322 -1.125 1.00 96.62 116 ILE A C 1
ATOM 800 O O . ILE A 1 116 ? 10.687 -0.716 -1.240 1.00 96.62 116 ILE A O 1
ATOM 804 N N . ARG A 1 117 ? 9.210 0.966 -1.086 1.00 95.56 117 ARG A N 1
ATOM 805 C CA . ARG A 1 117 ? 10.184 2.042 -0.980 1.00 95.56 117 ARG A CA 1
ATOM 806 C C . ARG A 1 117 ? 9.953 2.816 0.309 1.00 95.56 117 ARG A C 1
ATOM 808 O O . ARG A 1 117 ? 8.818 3.180 0.605 1.00 95.56 117 ARG A O 1
ATOM 815 N N . ILE A 1 118 ? 11.029 3.043 1.046 1.00 95.06 118 ILE A N 1
ATOM 816 C CA . ILE A 1 118 ? 11.062 3.790 2.299 1.00 95.06 118 ILE A CA 1
ATOM 817 C C . ILE A 1 118 ? 11.784 5.102 2.015 1.00 95.06 118 ILE A C 1
ATOM 819 O O . ILE A 1 118 ? 12.919 5.083 1.537 1.00 95.06 118 ILE A O 1
ATOM 823 N N . GLY A 1 119 ? 11.082 6.209 2.228 1.00 93.62 119 GLY A N 1
ATOM 824 C CA . GLY A 1 119 ? 11.589 7.556 2.030 1.00 93.62 119 GLY A CA 1
ATOM 825 C C . GLY A 1 119 ? 12.613 7.954 3.096 1.00 93.62 119 GLY A C 1
ATOM 826 O O . GLY A 1 119 ? 12.720 7.298 4.140 1.00 93.62 119 GLY A O 1
ATOM 827 N N . PRO A 1 120 ? 13.370 9.029 2.836 1.00 90.06 120 PRO A N 1
ATOM 828 C CA . PRO A 1 120 ? 14.347 9.550 3.781 1.00 90.06 120 PRO A CA 1
ATOM 829 C C . PRO A 1 120 ? 13.691 9.932 5.116 1.00 90.06 120 PRO A C 1
ATOM 831 O O . PRO A 1 120 ? 12.550 10.390 5.161 1.00 90.06 120 PRO A O 1
ATOM 834 N N . GLY A 1 121 ? 14.408 9.723 6.221 1.00 86.06 121 GLY A N 1
ATOM 835 C CA . GLY A 1 121 ? 13.924 10.039 7.569 1.00 86.06 121 GLY A CA 1
ATOM 836 C C . GLY A 1 121 ? 12.853 9.094 8.135 1.00 86.06 121 GLY A C 1
ATOM 837 O O . GLY A 1 121 ? 12.445 9.266 9.284 1.00 86.06 121 GLY A O 1
ATOM 838 N N . VAL A 1 122 ? 12.406 8.079 7.385 1.00 90.00 122 VAL A N 1
ATOM 839 C CA . VAL A 1 122 ? 11.507 7.041 7.909 1.00 90.00 122 VAL A CA 1
ATOM 840 C C . VAL A 1 122 ? 12.326 5.924 8.555 1.00 90.00 122 VAL A C 1
ATOM 842 O O . VAL A 1 122 ? 12.930 5.091 7.880 1.00 90.00 122 VAL A O 1
ATOM 845 N N . GLU A 1 123 ? 12.318 5.882 9.886 1.00 87.12 123 GLU A N 1
ATOM 846 C CA . GLU A 1 123 ? 13.005 4.853 10.670 1.00 87.12 123 GLU A CA 1
ATOM 847 C C . GLU A 1 123 ? 12.174 3.560 10.743 1.00 87.12 123 GLU A C 1
ATOM 849 O O . GLU A 1 123 ? 11.299 3.399 11.595 1.00 87.12 123 GLU A O 1
ATOM 854 N N . LEU A 1 124 ? 12.445 2.621 9.835 1.00 85.19 124 LEU A N 1
ATOM 855 C CA . LEU A 1 124 ? 11.871 1.271 9.822 1.00 85.19 124 LEU A CA 1
ATOM 856 C C . LEU A 1 124 ? 12.958 0.244 9.492 1.00 85.19 124 LEU A C 1
ATOM 858 O O . LEU A 1 124 ? 13.841 0.527 8.686 1.00 85.19 124 LEU A O 1
ATOM 862 N N . ASP A 1 125 ? 12.865 -0.959 10.065 1.00 88.44 125 ASP A N 1
ATOM 863 C CA . ASP A 1 125 ? 13.754 -2.077 9.732 1.00 88.44 125 ASP A CA 1
ATOM 864 C C . ASP A 1 125 ? 13.292 -2.774 8.429 1.00 88.44 125 ASP A C 1
ATOM 866 O O . ASP A 1 125 ? 12.229 -3.412 8.401 1.00 88.44 125 ASP A O 1
ATOM 870 N N . PRO A 1 126 ? 14.070 -2.695 7.331 1.00 87.19 126 PRO A N 1
ATOM 871 C CA . PRO A 1 126 ? 13.724 -3.345 6.070 1.00 87.19 126 PRO A CA 1
ATOM 872 C C . PRO A 1 126 ? 13.718 -4.875 6.156 1.00 87.19 126 PRO A C 1
ATOM 874 O O . PRO A 1 126 ? 12.957 -5.518 5.428 1.00 87.19 126 PRO A O 1
ATOM 877 N N . GLU A 1 127 ? 14.545 -5.475 7.017 1.00 87.12 127 GLU A N 1
ATOM 878 C CA . GLU A 1 127 ? 14.596 -6.931 7.190 1.00 87.12 127 GLU A CA 1
ATOM 879 C C . GLU A 1 127 ? 13.328 -7.440 7.875 1.00 87.12 127 GLU A C 1
ATOM 881 O O . GLU A 1 127 ? 12.761 -8.464 7.480 1.00 87.12 127 GLU A O 1
ATOM 886 N N . GLU A 1 128 ? 12.827 -6.698 8.862 1.00 86.94 128 GLU A N 1
ATOM 887 C CA . GLU A 1 128 ? 11.539 -6.987 9.480 1.00 86.94 128 GLU A CA 1
ATOM 888 C C . GLU A 1 128 ? 10.390 -6.874 8.470 1.00 86.94 128 GLU A C 1
ATOM 890 O O . GLU A 1 128 ? 9.549 -7.778 8.390 1.00 86.94 128 GLU A O 1
ATOM 895 N N . LEU A 1 129 ? 10.385 -5.827 7.640 1.00 86.50 129 LEU A N 1
ATOM 896 C CA . LEU A 1 129 ? 9.399 -5.680 6.567 1.00 86.50 129 LEU A CA 1
ATOM 897 C C . LEU A 1 129 ? 9.450 -6.856 5.581 1.00 86.50 129 LEU A C 1
ATOM 899 O O . LEU A 1 129 ? 8.393 -7.372 5.210 1.00 86.50 129 LEU A O 1
ATOM 903 N N . ALA A 1 130 ? 10.644 -7.319 5.202 1.00 84.31 130 ALA A N 1
ATOM 904 C CA . ALA A 1 130 ? 10.830 -8.485 4.336 1.00 84.31 130 ALA A CA 1
ATOM 905 C C . ALA A 1 130 ? 10.367 -9.798 4.987 1.00 84.31 130 ALA A C 1
ATOM 907 O O . ALA A 1 130 ? 9.886 -10.697 4.303 1.00 84.31 130 ALA A O 1
ATOM 908 N N . ARG A 1 131 ? 10.511 -9.932 6.311 1.00 88.00 131 ARG A N 1
ATOM 909 C CA . ARG A 1 131 ? 10.105 -11.134 7.053 1.00 88.00 131 ARG A CA 1
ATOM 910 C C . ARG A 1 131 ? 8.590 -11.228 7.211 1.00 88.00 131 ARG A C 1
ATOM 912 O O . ARG A 1 131 ? 8.032 -12.323 7.164 1.00 88.00 131 ARG A O 1
ATOM 919 N N . LEU A 1 132 ? 7.931 -10.098 7.454 1.00 92.75 132 LEU A N 1
ATOM 920 C CA . LEU A 1 132 ? 6.492 -10.049 7.723 1.00 92.75 132 LEU A CA 1
ATOM 921 C C . LEU A 1 132 ? 5.645 -9.965 6.452 1.00 92.75 132 LEU A C 1
ATOM 923 O O . LEU A 1 132 ? 4.446 -10.239 6.510 1.00 92.75 132 LEU A O 1
ATOM 927 N N . ASN A 1 133 ? 6.240 -9.596 5.319 1.00 96.31 133 ASN A N 1
ATOM 928 C CA . ASN A 1 133 ? 5.548 -9.424 4.048 1.00 96.31 133 ASN A CA 1
ATOM 929 C C . ASN A 1 133 ? 6.197 -10.275 2.962 1.00 96.31 133 ASN A C 1
ATOM 931 O O . ASN A 1 133 ? 7.404 -10.468 2.931 1.00 96.31 133 ASN A O 1
ATOM 935 N N . ARG A 1 134 ? 5.396 -10.742 2.009 1.00 97.12 134 ARG A N 1
ATOM 936 C CA . ARG A 1 134 ? 5.915 -11.392 0.807 1.00 97.12 134 ARG A CA 1
ATOM 937 C C . ARG A 1 134 ? 6.112 -10.336 -0.274 1.00 97.12 134 ARG A C 1
ATOM 939 O O . ARG A 1 134 ? 5.140 -9.930 -0.911 1.00 97.12 134 ARG A O 1
ATOM 946 N N . VAL A 1 135 ? 7.351 -9.890 -0.455 1.00 95.00 135 VAL A N 1
ATOM 947 C CA . VAL A 1 135 ? 7.734 -8.879 -1.451 1.00 95.00 135 VAL A CA 1
ATOM 948 C C . VAL A 1 135 ? 8.597 -9.555 -2.509 1.00 95.00 135 VAL A C 1
ATOM 950 O O . VAL A 1 135 ? 9.729 -9.926 -2.223 1.00 95.00 135 VAL A O 1
ATOM 953 N N . GLU A 1 136 ? 8.045 -9.784 -3.698 1.00 93.12 136 GLU A N 1
ATOM 954 C CA . GLU A 1 136 ? 8.732 -10.549 -4.743 1.00 93.12 136 GLU A CA 1
ATOM 955 C C . GLU A 1 136 ? 8.250 -10.176 -6.145 1.00 93.12 136 GLU A C 1
ATOM 957 O O . GLU A 1 136 ? 7.121 -9.719 -6.337 1.00 93.12 136 GLU A O 1
ATOM 962 N N . GLY A 1 137 ? 9.087 -10.434 -7.152 1.00 89.94 137 GLY A N 1
ATOM 963 C CA . GLY A 1 137 ? 8.706 -10.249 -8.553 1.00 89.94 137 GLY A CA 1
ATOM 964 C C . GLY A 1 137 ? 8.366 -8.797 -8.894 1.00 89.94 137 GLY A C 1
ATOM 965 O O . GLY A 1 137 ? 7.553 -8.550 -9.789 1.00 89.94 137 GLY A O 1
ATOM 966 N N . ASN A 1 138 ? 8.934 -7.839 -8.157 1.00 92.69 138 ASN A N 1
ATOM 967 C CA . ASN A 1 138 ? 8.907 -6.430 -8.525 1.00 92.69 138 ASN A CA 1
ATOM 968 C C . ASN A 1 138 ? 10.063 -6.131 -9.493 1.00 92.69 138 ASN A C 1
ATOM 970 O O . ASN A 1 138 ? 10.740 -7.036 -9.977 1.00 92.69 138 ASN A O 1
ATOM 974 N N . ALA A 1 139 ? 10.232 -4.866 -9.864 1.00 86.25 139 ALA A N 1
ATOM 975 C CA . ALA A 1 139 ? 11.066 -4.435 -10.982 1.00 86.25 139 ALA A CA 1
ATOM 976 C C . ALA A 1 139 ? 10.652 -5.051 -12.335 1.00 86.25 139 ALA A C 1
ATOM 978 O O . ALA A 1 139 ? 11.442 -5.129 -13.277 1.00 86.25 139 ALA A O 1
ATOM 979 N N . ALA A 1 140 ? 9.376 -5.432 -12.472 1.00 75.69 140 ALA A N 1
ATOM 980 C CA . ALA A 1 140 ? 8.861 -6.225 -13.592 1.00 75.69 140 ALA A CA 1
ATOM 981 C C . ALA A 1 140 ? 8.995 -5.547 -14.971 1.00 75.69 140 ALA A C 1
ATOM 983 O O . ALA A 1 140 ? 8.819 -6.191 -16.002 1.00 75.69 140 ALA A O 1
ATOM 984 N N . ARG A 1 141 ? 9.305 -4.244 -15.012 1.00 73.25 141 ARG A N 1
ATOM 985 C CA . ARG A 1 141 ? 9.492 -3.468 -16.249 1.00 73.25 141 ARG A CA 1
ATOM 986 C C . ARG A 1 141 ? 10.957 -3.138 -16.544 1.00 73.25 141 ARG A C 1
ATOM 988 O O . ARG A 1 141 ? 11.234 -2.149 -17.214 1.00 73.25 141 ARG A O 1
ATOM 995 N N . GLY A 1 142 ? 11.883 -3.956 -16.044 1.00 65.50 142 GLY A N 1
ATOM 996 C CA . GLY A 1 142 ? 13.314 -3.824 -16.327 1.00 65.50 142 GLY A CA 1
ATOM 997 C C . GLY A 1 142 ? 13.986 -2.659 -15.600 1.00 65.50 142 GLY A C 1
ATOM 998 O O . GLY A 1 142 ? 15.017 -2.171 -16.057 1.00 65.50 142 GLY A O 1
ATOM 999 N N . SER A 1 143 ? 13.408 -2.188 -14.491 1.00 70.44 143 SER A N 1
ATOM 1000 C CA . SER A 1 143 ? 14.110 -1.238 -13.627 1.00 70.44 143 SER A CA 1
ATOM 1001 C C . SER A 1 143 ? 15.218 -1.948 -12.841 1.00 70.44 143 SER A C 1
ATOM 1003 O O . SER A 1 143 ? 15.147 -3.145 -12.582 1.00 70.44 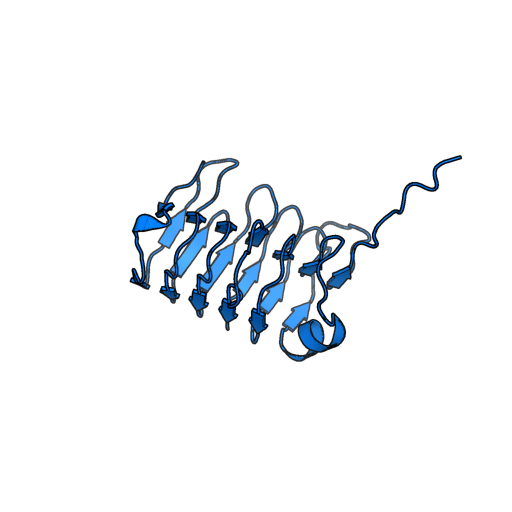143 SER A O 1
ATOM 1005 N N . SER A 1 144 ? 16.244 -1.206 -12.426 1.00 77.69 144 SER A N 1
ATOM 1006 C CA . SER A 1 144 ? 17.292 -1.699 -11.520 1.00 77.69 144 SER A CA 1
ATOM 1007 C C . SER A 1 144 ? 16.862 -1.694 -10.043 1.00 77.69 144 SER A C 1
ATOM 1009 O O . SER A 1 144 ? 17.699 -1.859 -9.154 1.00 77.69 144 SER A O 1
ATOM 1011 N N . CYS A 1 145 ? 15.575 -1.458 -9.765 1.00 81.94 145 CYS A N 1
ATOM 1012 C CA . CYS A 1 145 ? 15.051 -1.368 -8.408 1.00 81.94 145 CYS A CA 1
ATOM 1013 C C . CYS A 1 145 ? 15.067 -2.742 -7.723 1.00 81.94 145 CYS A C 1
ATOM 1015 O O . CYS A 1 145 ? 14.898 -3.776 -8.365 1.00 81.94 145 CYS A O 1
ATOM 1017 N N . LYS A 1 146 ? 15.248 -2.749 -6.401 1.00 85.50 146 LYS A N 1
ATOM 1018 C CA . LYS A 1 146 ? 15.109 -3.953 -5.571 1.00 85.50 146 LYS A CA 1
ATOM 1019 C C . LYS A 1 146 ? 13.675 -4.084 -5.063 1.00 85.50 146 LYS A C 1
ATOM 1021 O O . LYS A 1 146 ? 12.922 -3.113 -5.079 1.00 85.50 146 LYS A O 1
ATOM 1026 N N . ASP A 1 147 ? 13.322 -5.267 -4.565 1.00 89.38 147 ASP A N 1
ATOM 1027 C CA . ASP A 1 147 ? 12.028 -5.509 -3.918 1.00 89.38 147 ASP A CA 1
ATOM 1028 C C . ASP A 1 147 ? 11.784 -4.551 -2.742 1.00 89.38 147 ASP A C 1
ATOM 1030 O O . ASP A 1 147 ? 10.693 -3.998 -2.635 1.00 89.38 147 ASP A O 1
ATOM 1034 N N . ILE A 1 148 ? 12.807 -4.284 -1.923 1.00 91.69 148 ILE A N 1
ATOM 1035 C CA . ILE A 1 148 ? 12.769 -3.262 -0.870 1.00 91.69 148 ILE A CA 1
ATOM 1036 C C . ILE A 1 148 ? 13.913 -2.267 -1.087 1.00 91.69 148 ILE A C 1
ATOM 1038 O O . ILE A 1 148 ? 15.060 -2.668 -1.300 1.00 91.69 148 ILE A O 1
ATOM 1042 N N . VAL A 1 149 ? 13.594 -0.972 -1.057 1.00 91.56 149 VAL A N 1
ATOM 1043 C CA . VAL A 1 149 ? 14.541 0.138 -1.236 1.00 91.56 149 VAL A CA 1
ATOM 1044 C C . VAL A 1 149 ? 14.384 1.125 -0.084 1.00 91.56 149 VAL A C 1
ATOM 1046 O O . VAL A 1 149 ? 13.272 1.570 0.180 1.00 91.56 149 VAL A O 1
ATOM 1049 N N . VAL A 1 150 ? 15.494 1.489 0.556 1.00 90.00 150 VAL A N 1
ATOM 1050 C CA . VAL A 1 150 ? 15.565 2.593 1.523 1.00 90.00 150 VAL A CA 1
ATOM 1051 C C . VAL A 1 150 ? 16.299 3.743 0.854 1.00 90.00 150 VAL A C 1
ATOM 1053 O O . VAL A 1 150 ? 17.386 3.536 0.311 1.00 90.00 150 VAL A O 1
ATOM 1056 N N . GLU A 1 151 ? 15.688 4.921 0.831 1.00 87.75 151 GLU A N 1
ATOM 1057 C CA . GLU A 1 151 ? 16.338 6.140 0.366 1.00 87.75 151 GLU A CA 1
ATOM 1058 C C . GLU A 1 151 ? 17.132 6.750 1.527 1.00 87.75 151 GLU A C 1
ATOM 1060 O O . GLU A 1 151 ? 16.600 6.996 2.607 1.00 87.75 151 GLU A O 1
ATOM 1065 N N . GLU A 1 152 ? 18.433 6.941 1.318 1.00 80.19 152 GLU A N 1
ATOM 1066 C CA . GLU A 1 152 ? 19.291 7.612 2.291 1.00 80.19 152 GLU A CA 1
ATOM 1067 C C . GLU A 1 152 ? 19.093 9.127 2.195 1.00 80.19 152 GLU A C 1
ATOM 1069 O O . GLU A 1 152 ? 18.953 9.677 1.096 1.00 80.19 152 GLU A O 1
ATOM 1074 N N . ASP A 1 153 ? 19.129 9.810 3.341 1.00 68.31 153 ASP A N 1
ATOM 1075 C CA . ASP A 1 153 ? 19.217 11.265 3.371 1.00 68.31 153 ASP A CA 1
ATOM 1076 C C . ASP A 1 153 ? 20.498 11.696 2.660 1.00 68.31 153 ASP A C 1
ATOM 1078 O O . ASP A 1 153 ? 21.614 11.533 3.165 1.00 68.31 153 ASP A O 1
ATOM 1082 N N . VAL A 1 154 ? 20.347 12.280 1.473 1.00 57.78 154 VAL A N 1
ATOM 1083 C CA . VAL A 1 154 ? 21.455 12.953 0.808 1.00 57.78 154 VAL A CA 1
ATOM 1084 C C . VAL A 1 154 ? 21.658 14.262 1.558 1.00 57.78 154 VAL A C 1
ATOM 1086 O O . VAL A 1 154 ? 21.107 15.302 1.195 1.00 57.78 154 VAL A O 1
ATOM 1089 N N . ALA A 1 155 ? 22.409 14.207 2.659 1.00 53.03 155 ALA A N 1
ATOM 1090 C CA . ALA A 1 155 ? 22.889 15.398 3.330 1.00 53.03 155 ALA A CA 1
ATOM 1091 C C . ALA A 1 155 ? 23.671 16.196 2.285 1.00 53.03 155 ALA A C 1
ATOM 1093 O O . ALA A 1 155 ? 24.788 15.826 1.913 1.00 53.03 155 ALA A O 1
ATOM 1094 N N . TRP A 1 156 ? 23.062 17.263 1.760 1.00 48.25 156 TRP A N 1
ATOM 1095 C CA . TRP A 1 156 ? 23.763 18.241 0.946 1.00 48.25 156 TRP A CA 1
ATOM 1096 C C . TRP A 1 156 ? 24.930 18.726 1.793 1.00 48.25 156 TRP A C 1
ATOM 1098 O O . TRP A 1 156 ? 24.759 19.489 2.743 1.00 48.25 156 TRP A O 1
ATOM 1108 N N . SER A 1 157 ? 26.115 18.202 1.493 1.00 42.31 157 SER A N 1
ATOM 1109 C CA . SER A 1 157 ? 27.360 18.678 2.062 1.00 42.31 157 SER A CA 1
ATOM 1110 C C . SER A 1 157 ? 27.499 20.102 1.546 1.00 42.31 157 SER A C 1
ATOM 1112 O O . SER A 1 157 ? 27.840 20.308 0.383 1.00 42.31 157 SER A O 1
ATOM 1114 N N . LEU A 1 158 ? 27.097 21.065 2.375 1.00 49.19 158 LEU A N 1
ATOM 1115 C CA . LEU A 1 158 ? 27.325 22.483 2.154 1.00 49.19 158 LEU A CA 1
ATOM 1116 C C . LEU A 1 158 ? 28.841 22.672 2.033 1.00 49.19 158 LEU A C 1
ATOM 1118 O O . LEU A 1 158 ? 29.555 22.597 3.033 1.00 49.19 158 LEU A O 1
ATOM 1122 N N . TRP A 1 159 ? 29.307 22.837 0.797 1.00 50.00 159 TRP A N 1
ATOM 1123 C CA . TRP A 1 159 ? 30.606 23.416 0.471 1.00 50.00 159 TRP A CA 1
ATOM 1124 C C . TRP A 1 159 ? 30.424 24.912 0.244 1.00 50.00 159 TRP A C 1
ATOM 1126 O O . TRP A 1 159 ? 29.445 25.277 -0.450 1.00 50.00 159 TRP A O 1
#

Sequence (159 aa):
EAALRLEEGCGACRVVGLQLEGPAGGWALVVAGGEPVVKSCRLLSGAAMRGGCAQLLGCELEGSSGDCLLVDEAHGPRLPRVVGCSISQARRNGVMLDSAAELSGCKVFGNACAGIRIGPGVELDPEELARLNRVEGNAARGSSCKDIVVEEDVAWSLW

Secondary structure (DSSP, 8-state):
-EEEEEEGGG-S-EEES-EEEPPTTSEEEEEESS--EEES-EEET-EEEESS--EEES-EEE-SSS-SEEEE---SSS--EEES-EEE--SS-SEEESS--EEES-EEES-SS-SEEE-TT----HHHHHHHSEEES--TTT-S--SEEE---------

Organism: Alexandrium catenella (NCBI:txid2925)

pLDDT: mean 90.47, std 10.59, range [42.31, 98.75]

Radius of gyration: 14.86 Å; chains: 1; bounding box: 47×35×35 Å

Foldseek 3Di:
DEQEEAAQVCAAAEAEAEEFAGDDVGWSYEYQEHAYEYEQYEIHQAYEYAEYAYEYYLYEFAHDEAARYEYYNHDDDHAHEYELYEFENHQEESYEPNEDHHYFNYEFEHALAESYEYEEPHDDDVVVNVVGYHQDHYNVNVDPHYNYYYDYPPPPPDD